Protein AF-A0A2E8AXX9-F1 (afdb_monomer_lite)

pLDDT: mean 76.9, std 15.72, range [34.69, 92.0]

Radius of gyration: 14.96 Å; chains: 1; bounding box: 33×41×36 Å

Secondary structure (DSSP, 8-state):
--PPP-GGGTS---TTGGGS-HHHHHHHHHHHHTT-HHHHHHHTT--HHHHHHHHTSTT---SHHHHHTS-HHHHHTSTT--HHHHHHHHHHHHTHHHHHHHHHHHHHT--

Structure (mmCIF, N/CA/C/O backbone):
data_AF-A0A2E8AXX9-F1
#
_entry.id   AF-A0A2E8AXX9-F1
#
loop_
_atom_site.group_PDB
_atom_site.id
_atom_site.type_symbol
_atom_site.label_atom_id
_atom_site.label_alt_id
_atom_site.label_comp_id
_atom_site.label_asym_id
_atom_site.label_entity_id
_atom_site.label_seq_id
_atom_site.pdbx_PDB_ins_code
_atom_site.Cartn_x
_atom_site.Cartn_y
_atom_site.Cartn_z
_atom_site.occupancy
_atom_site.B_iso_or_equiv
_atom_site.auth_seq_id
_atom_site.auth_comp_id
_atom_site.auth_asym_id
_atom_site.auth_atom_id
_atom_site.pdbx_PDB_model_num
ATOM 1 N N . MET A 1 1 ? -19.502 27.440 15.488 1.00 36.69 1 MET A N 1
ATOM 2 C CA . MET A 1 1 ? -18.277 27.265 14.675 1.00 36.69 1 MET A CA 1
ATOM 3 C C . MET A 1 1 ? -17.535 26.041 15.186 1.00 36.69 1 MET A C 1
ATOM 5 O O . MET A 1 1 ? -17.020 26.080 16.295 1.00 36.69 1 MET A O 1
ATOM 9 N N . ILE A 1 2 ? -17.544 24.940 14.435 1.00 42.28 2 ILE A N 1
ATOM 10 C CA . ILE A 1 2 ? -16.778 23.733 14.776 1.00 42.28 2 ILE A CA 1
ATOM 11 C C . ILE A 1 2 ? -15.338 23.996 14.325 1.00 42.28 2 ILE A C 1
ATOM 13 O O . ILE A 1 2 ? -15.101 24.193 13.136 1.00 42.28 2 ILE A O 1
ATOM 17 N N . ARG A 1 3 ? -14.385 24.081 15.261 1.00 34.69 3 ARG A N 1
ATOM 18 C CA . ARG A 1 3 ? -12.959 24.161 14.907 1.00 34.69 3 ARG A CA 1
ATOM 19 C C . ARG A 1 3 ? -12.559 22.828 14.260 1.00 34.69 3 ARG A C 1
ATOM 21 O O . ARG A 1 3 ? -12.866 21.793 14.856 1.00 34.69 3 ARG A O 1
ATOM 28 N N . PRO A 1 4 ? -11.890 22.812 13.095 1.00 39.50 4 PRO A N 1
ATOM 29 C CA . PRO A 1 4 ? -11.343 21.571 12.568 1.00 39.50 4 PRO A CA 1
ATOM 30 C C . PRO A 1 4 ? -10.359 21.011 13.602 1.00 39.50 4 PRO A C 1
ATOM 32 O O . PRO A 1 4 ? -9.459 21.719 14.060 1.00 39.50 4 PRO A O 1
ATOM 35 N N . LYS A 1 5 ? -10.571 19.759 14.031 1.00 49.38 5 LYS A N 1
ATOM 36 C CA . LYS A 1 5 ? -9.597 19.038 14.858 1.00 49.38 5 LYS A CA 1
ATOM 37 C C . LYS A 1 5 ? -8.275 19.043 14.094 1.00 49.38 5 LYS A C 1
ATOM 39 O O . LYS A 1 5 ? -8.241 18.725 12.908 1.00 49.38 5 LYS A O 1
ATOM 44 N N . ASN A 1 6 ? -7.203 19.459 14.756 1.00 40.56 6 ASN A N 1
ATOM 45 C CA . ASN A 1 6 ? -5.890 19.539 14.140 1.00 40.56 6 ASN A CA 1
ATOM 46 C C . ASN A 1 6 ? -5.317 18.114 14.026 1.00 40.56 6 ASN A C 1
ATOM 48 O O . ASN A 1 6 ? -4.589 17.661 14.898 1.00 40.56 6 ASN A O 1
ATOM 52 N N . PHE A 1 7 ? -5.705 17.379 12.978 1.00 47.56 7 PHE A N 1
ATOM 53 C CA . PHE A 1 7 ? -5.249 16.006 12.703 1.00 47.56 7 PHE A CA 1
ATOM 54 C C . PHE A 1 7 ? -3.754 15.927 12.333 1.00 47.56 7 PHE A C 1
ATOM 56 O O . PHE A 1 7 ? -3.196 14.837 12.238 1.00 47.56 7 PHE A O 1
ATOM 63 N N . ALA A 1 8 ? -3.098 17.077 12.141 1.00 44.72 8 ALA A N 1
ATOM 64 C CA . ALA A 1 8 ? -1.707 17.183 11.714 1.00 44.72 8 ALA A CA 1
ATOM 65 C C . ALA A 1 8 ? -0.686 16.646 12.736 1.00 44.72 8 ALA A C 1
ATOM 67 O O . ALA A 1 8 ? 0.415 16.281 12.338 1.00 44.72 8 ALA A O 1
ATOM 68 N N . SER A 1 9 ? -1.023 16.571 14.031 1.00 46.78 9 SER A N 1
ATOM 69 C CA . SER A 1 9 ? -0.093 16.092 15.069 1.00 46.78 9 SER A CA 1
ATOM 70 C C . SER A 1 9 ? -0.132 14.581 15.313 1.00 46.78 9 SER A C 1
ATOM 72 O O . SER A 1 9 ? 0.725 14.067 16.024 1.00 46.78 9 SER A O 1
ATOM 74 N N . ASP A 1 10 ? -1.129 13.876 14.769 1.00 49.12 10 ASP A N 1
ATOM 75 C CA . ASP A 1 10 ? -1.374 12.452 15.047 1.00 49.12 10 ASP A CA 1
ATOM 76 C C . ASP A 1 10 ? -1.152 11.540 13.828 1.00 49.12 10 ASP A C 1
ATOM 78 O O . ASP A 1 10 ? -1.199 10.315 13.958 1.00 49.12 10 ASP A O 1
ATOM 82 N N . THR A 1 11 ? -0.890 12.111 12.647 1.00 51.12 11 THR A N 1
ATOM 83 C CA . THR A 1 11 ? -0.410 11.346 11.490 1.00 51.12 11 THR A CA 1
ATOM 84 C C . THR A 1 11 ? 1.018 10.875 11.747 1.00 51.12 11 THR A C 1
ATOM 86 O O . THR A 1 11 ? 1.824 11.678 12.224 1.00 51.12 11 THR A O 1
ATOM 89 N N . PRO A 1 12 ? 1.366 9.615 11.432 1.00 50.50 12 PRO A N 1
ATOM 90 C CA . PRO A 1 12 ? 2.751 9.189 11.518 1.00 50.50 12 PRO A CA 1
ATOM 91 C C . PRO A 1 12 ? 3.634 10.133 10.695 1.00 50.50 12 PRO A C 1
ATOM 93 O O . PRO A 1 12 ? 3.250 10.581 9.616 1.00 50.50 12 PRO A O 1
ATOM 96 N N . GLN A 1 13 ? 4.798 10.476 11.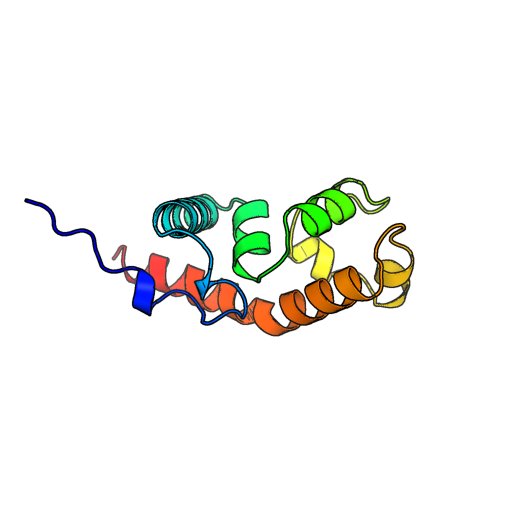245 1.00 50.84 13 GLN A N 1
ATOM 97 C CA . GLN A 1 13 ? 5.842 11.227 10.548 1.00 50.84 13 GLN A CA 1
ATOM 98 C C . GLN A 1 13 ? 6.494 10.282 9.541 1.00 50.84 13 GLN A C 1
ATOM 100 O O . GLN A 1 13 ? 7.551 9.705 9.779 1.00 50.84 13 GLN A O 1
ATOM 105 N N . VAL A 1 14 ? 5.768 10.022 8.461 1.00 53.47 14 VAL A N 1
ATOM 106 C CA . VAL A 1 14 ? 6.259 9.273 7.315 1.00 53.47 14 VAL A CA 1
ATOM 107 C C . VAL A 1 14 ? 6.998 10.270 6.431 1.00 53.47 14 VAL A C 1
ATOM 109 O O . VAL A 1 14 ? 6.477 11.352 6.153 1.00 53.47 14 VAL A O 1
ATOM 112 N N . ASP A 1 15 ? 8.213 9.950 6.004 1.00 47.59 15 ASP A N 1
ATOM 113 C CA . ASP A 1 15 ? 8.950 10.843 5.111 1.00 47.59 15 ASP A CA 1
ATOM 114 C C . ASP A 1 15 ? 8.134 11.046 3.815 1.00 47.59 15 ASP A C 1
ATOM 116 O O . ASP A 1 15 ? 7.641 10.082 3.230 1.00 47.59 15 ASP A O 1
ATOM 120 N N . GLY A 1 16 ? 7.869 12.300 3.435 1.00 52.50 16 GLY A N 1
ATOM 121 C CA . GLY A 1 16 ? 6.936 12.658 2.352 1.00 52.50 16 GLY A CA 1
ATOM 122 C C . GLY A 1 16 ? 5.478 12.930 2.763 1.00 52.50 16 GLY A C 1
ATOM 123 O O . GLY A 1 16 ? 4.796 13.674 2.053 1.00 52.50 16 GLY A O 1
ATOM 124 N N . PHE A 1 17 ? 5.013 12.470 3.936 1.00 53.44 17 PHE A N 1
ATOM 125 C CA . PHE A 1 17 ? 3.660 12.787 4.436 1.00 53.44 17 PHE A CA 1
ATOM 126 C C . PHE A 1 17 ? 3.465 14.281 4.704 1.00 53.44 17 PHE A C 1
ATOM 128 O O . PHE A 1 17 ? 2.361 14.810 4.598 1.00 53.44 17 PHE A O 1
ATOM 135 N N . GLU A 1 18 ? 4.550 14.985 5.019 1.00 53.50 18 GLU A N 1
ATOM 136 C CA . GLU A 1 18 ? 4.579 16.431 5.241 1.00 53.50 18 GLU A CA 1
ATOM 137 C C . GLU A 1 18 ? 4.200 17.249 3.999 1.00 53.50 18 GLU A C 1
ATOM 139 O O . GLU A 1 18 ? 3.702 18.363 4.140 1.00 53.50 18 GLU A O 1
ATOM 144 N N . LYS A 1 19 ? 4.342 16.674 2.798 1.00 64.12 19 LYS A N 1
ATOM 145 C CA . LYS A 1 19 ? 4.040 17.335 1.518 1.00 64.12 19 LYS A CA 1
ATOM 146 C C . LYS A 1 19 ? 2.596 17.135 1.045 1.00 64.12 19 LYS A C 1
ATOM 148 O O . LYS A 1 19 ? 2.204 17.740 0.050 1.00 64.12 19 LYS A O 1
ATOM 153 N N . ILE A 1 20 ? 1.809 16.301 1.728 1.00 71.62 20 ILE A N 1
ATOM 154 C CA . ILE A 1 20 ? 0.423 16.012 1.344 1.00 71.62 20 ILE A CA 1
ATOM 155 C C . ILE A 1 20 ? -0.518 17.044 1.974 1.00 71.62 20 ILE A C 1
ATOM 157 O O . ILE A 1 20 ? -0.387 17.374 3.161 1.00 71.62 20 ILE A O 1
ATOM 161 N N . SER A 1 21 ? -1.479 17.536 1.185 1.00 81.38 21 SER A N 1
ATOM 162 C CA . SER A 1 21 ? -2.442 18.547 1.632 1.00 81.38 21 SER A CA 1
ATOM 163 C C . SER A 1 21 ? -3.287 18.052 2.810 1.00 81.38 21 SER A C 1
ATOM 165 O O . SER A 1 21 ? -3.450 16.849 3.041 1.00 81.38 21 SER A O 1
ATOM 167 N N . GLN A 1 22 ? -3.846 18.991 3.574 1.00 77.12 22 GLN A N 1
ATOM 168 C CA . GLN A 1 22 ? -4.701 18.656 4.709 1.00 77.12 22 GLN A CA 1
ATOM 169 C C . GLN A 1 22 ? -5.933 17.847 4.270 1.00 77.12 22 GLN A C 1
ATOM 171 O O . GLN A 1 22 ? -6.334 16.912 4.961 1.00 77.12 22 GLN A O 1
ATOM 176 N N . GLU A 1 23 ? -6.496 18.159 3.105 1.00 82.75 23 GLU A N 1
ATOM 177 C CA . GLU A 1 23 ? -7.640 17.464 2.513 1.00 82.75 23 GLU A CA 1
ATOM 178 C C . GLU A 1 23 ? -7.301 16.006 2.194 1.00 82.75 23 GLU A C 1
ATOM 180 O O . GLU A 1 23 ? -8.067 15.107 2.543 1.00 82.75 23 GLU A O 1
ATOM 185 N N . ALA A 1 24 ? -6.130 15.757 1.603 1.00 78.56 24 ALA A N 1
ATOM 186 C CA . ALA A 1 24 ? -5.666 14.409 1.295 1.00 78.56 24 ALA A CA 1
ATOM 187 C C . ALA A 1 24 ? -5.463 13.574 2.569 1.00 78.56 24 ALA A C 1
ATOM 189 O O . ALA A 1 24 ? -5.899 12.428 2.639 1.00 78.56 24 ALA A O 1
ATOM 190 N N . ARG A 1 25 ? -4.90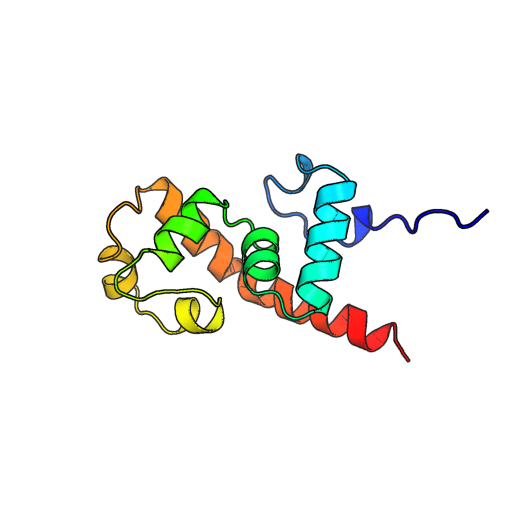0 14.165 3.631 1.00 79.31 25 ARG A N 1
ATOM 191 C CA . ARG A 1 25 ? -4.757 13.486 4.933 1.00 79.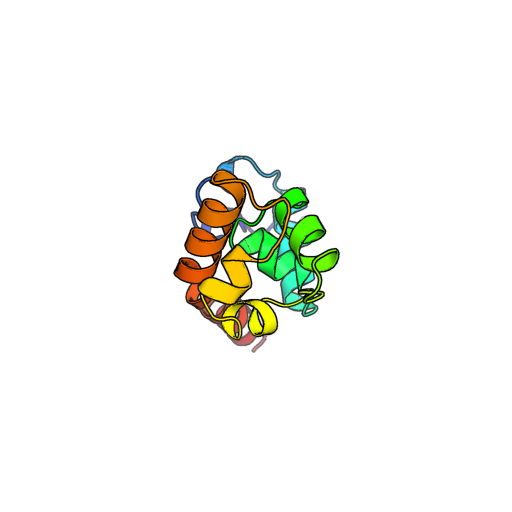31 25 ARG A CA 1
ATOM 192 C C . ARG A 1 25 ? -6.105 13.093 5.533 1.00 79.31 25 ARG A C 1
ATOM 194 O O . ARG A 1 25 ? -6.240 12.001 6.082 1.00 79.31 25 ARG A O 1
ATOM 201 N N . VAL A 1 26 ? -7.104 13.971 5.429 1.00 83.44 26 VAL A N 1
ATOM 202 C CA . VAL A 1 26 ? -8.471 13.679 5.883 1.00 83.44 26 V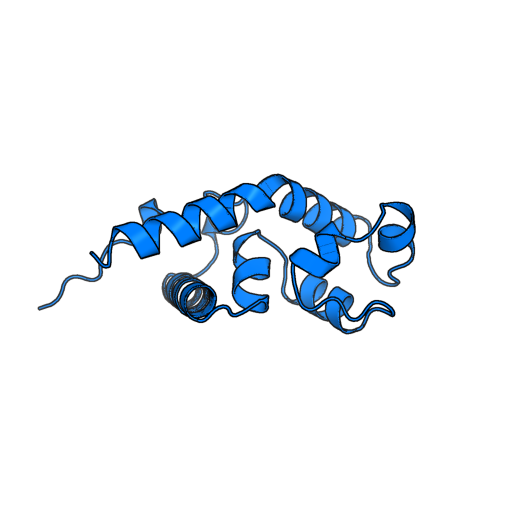AL A CA 1
ATOM 203 C C . VAL A 1 26 ? -9.091 12.560 5.043 1.00 83.44 26 VAL A C 1
ATOM 205 O O . VAL A 1 26 ? -9.701 11.651 5.606 1.00 83.44 26 VAL A O 1
ATOM 208 N N . ALA A 1 27 ? -8.910 12.582 3.720 1.00 84.19 27 ALA A N 1
ATOM 209 C CA . ALA A 1 27 ? -9.401 11.534 2.828 1.00 84.19 27 ALA A CA 1
ATOM 210 C C . ALA A 1 27 ? -8.797 10.161 3.166 1.00 84.19 27 ALA A C 1
ATOM 212 O O . ALA A 1 27 ? -9.554 9.206 3.348 1.00 84.19 27 ALA A O 1
ATOM 213 N N . ILE A 1 28 ? -7.473 10.092 3.353 1.00 83.44 28 ILE A N 1
ATOM 214 C CA . ILE A 1 28 ? -6.749 8.879 3.764 1.00 83.44 28 ILE A CA 1
ATOM 215 C C . ILE A 1 28 ? -7.269 8.380 5.116 1.00 83.44 28 ILE A C 1
ATOM 217 O O . ILE A 1 28 ? -7.649 7.219 5.247 1.00 83.44 28 ILE A O 1
ATOM 221 N N . SER A 1 29 ? -7.378 9.262 6.116 1.00 83.06 29 SER A N 1
ATOM 222 C CA . SER A 1 29 ? -7.901 8.888 7.436 1.00 83.06 29 SER A CA 1
ATOM 223 C C . SER A 1 29 ? -9.315 8.307 7.357 1.00 83.06 29 SER A C 1
ATOM 225 O O . SER A 1 29 ? -9.609 7.312 8.019 1.00 83.06 29 SER A O 1
ATOM 227 N N . ASN A 1 30 ? -10.195 8.915 6.559 1.00 84.81 30 ASN A N 1
ATOM 228 C CA . ASN A 1 30 ? -11.557 8.425 6.364 1.00 84.81 30 ASN A CA 1
ATOM 229 C C . ASN A 1 30 ? -11.579 7.092 5.598 1.00 84.81 30 ASN A C 1
ATOM 231 O O . ASN A 1 30 ? -12.432 6.252 5.869 1.00 84.81 30 ASN A O 1
ATOM 235 N N . GLY A 1 31 ? -10.663 6.891 4.646 1.00 85.81 31 GLY A N 1
ATOM 236 C CA . GLY A 1 31 ? -10.486 5.626 3.931 1.00 85.81 31 GLY A CA 1
ATOM 237 C C . GLY A 1 31 ? -10.096 4.491 4.874 1.00 85.81 31 GLY A C 1
ATOM 238 O O . GLY A 1 31 ? -10.781 3.471 4.914 1.00 85.81 31 GLY A O 1
ATOM 239 N N . ILE A 1 32 ? -9.090 4.707 5.726 1.00 86.25 32 ILE A N 1
ATOM 240 C CA . ILE A 1 32 ? -8.647 3.710 6.714 1.00 86.25 32 ILE A CA 1
ATOM 241 C C . ILE A 1 32 ? -9.790 3.317 7.658 1.00 86.25 32 ILE A C 1
ATOM 243 O O . ILE A 1 32 ? -9.967 2.140 7.959 1.00 86.25 32 ILE A O 1
ATOM 247 N N . GLN A 1 33 ? -10.615 4.277 8.092 1.00 82.88 33 GLN A N 1
ATOM 248 C CA . GLN A 1 33 ? -11.794 3.986 8.923 1.00 82.88 33 GLN A CA 1
ATOM 249 C C . GLN A 1 33 ? -12.828 3.098 8.219 1.00 82.88 33 GLN A C 1
ATOM 251 O O . GLN A 1 33 ? -13.536 2.346 8.883 1.00 82.88 33 GLN A O 1
ATOM 256 N N . ARG A 1 34 ? -12.924 3.175 6.888 1.00 85.06 34 ARG A N 1
ATOM 257 C CA . ARG A 1 34 ? -13.799 2.316 6.077 1.00 85.06 34 ARG A CA 1
ATOM 258 C C . ARG A 1 34 ? -13.158 0.971 5.715 1.00 85.06 34 ARG A C 1
ATOM 260 O O . ARG A 1 34 ? -13.833 0.152 5.100 1.00 85.06 34 ARG A O 1
ATOM 267 N N . GLY A 1 35 ? -11.893 0.741 6.079 1.00 84.06 35 GLY A N 1
ATOM 268 C CA . GLY A 1 35 ? -11.130 -0.440 5.666 1.00 84.06 35 GLY A CA 1
ATOM 269 C C . GLY A 1 35 ? -10.685 -0.395 4.201 1.00 84.06 35 GLY A C 1
ATOM 270 O O . GLY A 1 35 ? -10.600 -1.435 3.554 1.00 84.06 35 GLY A O 1
ATOM 271 N N . ASP A 1 36 ? -10.456 0.805 3.664 1.00 89.44 36 ASP A N 1
ATOM 272 C CA . ASP A 1 36 ? -9.953 1.009 2.306 1.00 89.44 36 ASP A CA 1
ATOM 273 C C . ASP A 1 36 ? -8.462 0.654 2.225 1.00 89.44 36 ASP A C 1
ATOM 275 O O . ASP A 1 36 ? -7.615 1.350 2.788 1.00 89.44 36 ASP A O 1
ATOM 279 N N . ALA A 1 37 ? -8.145 -0.431 1.523 1.00 88.81 37 ALA A N 1
ATOM 280 C CA . ALA A 1 37 ? -6.790 -0.960 1.445 1.00 88.81 37 ALA A CA 1
ATOM 281 C C . ALA A 1 37 ? -5.803 -0.009 0.745 1.00 88.81 37 ALA A C 1
ATOM 283 O O . ALA A 1 37 ? -4.637 0.043 1.140 1.00 88.81 37 ALA A O 1
ATOM 284 N N . VAL A 1 38 ? -6.267 0.792 -0.221 1.00 88.62 38 VAL A N 1
ATOM 285 C CA . VAL A 1 38 ? -5.429 1.792 -0.900 1.00 88.62 38 VAL A CA 1
ATOM 286 C C . VAL A 1 38 ? -5.043 2.887 0.086 1.00 88.62 38 VAL A C 1
ATOM 288 O O . VAL A 1 38 ? -3.868 3.223 0.205 1.00 88.62 38 VAL A O 1
ATOM 291 N N . ALA A 1 39 ? -6.002 3.369 0.883 1.00 87.94 39 ALA A N 1
ATOM 292 C CA . ALA A 1 39 ? -5.730 4.372 1.910 1.00 87.94 39 ALA A CA 1
ATOM 293 C C . ALA A 1 39 ? -4.748 3.861 2.982 1.00 87.94 39 ALA A C 1
ATOM 295 O O . ALA A 1 39 ? -3.927 4.627 3.486 1.00 87.94 39 ALA A O 1
ATOM 296 N N . GLU A 1 40 ? -4.801 2.571 3.329 1.00 90.06 40 GLU A N 1
ATOM 297 C CA . GLU A 1 40 ? -3.831 1.948 4.240 1.00 90.06 40 GLU A CA 1
ATOM 298 C C . GLU A 1 40 ? -2.419 1.905 3.638 1.00 90.06 40 GLU A C 1
ATOM 300 O O . GLU A 1 40 ? -1.448 2.218 4.327 1.00 90.06 40 GLU A O 1
ATOM 305 N N . MET A 1 41 ? -2.296 1.554 2.356 1.00 90.50 41 MET A N 1
ATOM 306 C CA . MET A 1 41 ? -1.018 1.545 1.638 1.00 90.50 41 MET A CA 1
ATOM 307 C C . MET A 1 41 ? -0.429 2.951 1.488 1.00 90.50 41 MET A C 1
ATOM 309 O O . MET A 1 41 ? 0.749 3.161 1.790 1.00 90.50 41 MET A O 1
ATOM 313 N N . GLU A 1 42 ? -1.251 3.924 1.089 1.00 89.00 42 GLU A N 1
ATOM 314 C CA . GLU A 1 42 ? -0.847 5.328 0.991 1.00 89.00 42 GLU A CA 1
ATOM 315 C C . GLU A 1 42 ? -0.387 5.860 2.348 1.00 89.00 42 GLU A C 1
ATOM 317 O O . GLU A 1 42 ? 0.645 6.518 2.421 1.00 89.00 42 GLU A O 1
ATOM 322 N N . MET A 1 43 ? -1.082 5.515 3.441 1.00 86.25 43 MET A N 1
ATOM 323 C CA . MET A 1 43 ? -0.702 5.888 4.810 1.00 86.25 43 MET A CA 1
ATOM 324 C C . MET A 1 43 ? 0.700 5.429 5.206 1.00 86.25 43 MET A C 1
ATOM 326 O O . MET A 1 43 ? 1.391 6.127 5.948 1.00 86.25 43 MET A O 1
ATOM 330 N N . LEU A 1 44 ? 1.137 4.272 4.719 1.00 87.25 44 LEU A N 1
ATOM 331 C CA . LEU A 1 44 ? 2.472 3.747 5.002 1.00 87.25 44 LEU A CA 1
ATOM 332 C C . LEU A 1 44 ? 3.556 4.323 4.076 1.00 87.25 44 LEU A C 1
ATOM 334 O O . LEU A 1 44 ? 4.746 4.059 4.283 1.00 87.25 44 LEU A O 1
ATOM 338 N N . GLY A 1 45 ? 3.163 5.175 3.127 1.00 86.19 45 GLY A N 1
ATOM 339 C CA . GLY A 1 45 ? 4.055 5.891 2.223 1.00 86.19 45 GLY A CA 1
ATOM 340 C C . GLY A 1 45 ? 4.245 5.217 0.867 1.00 86.19 45 GLY A C 1
ATOM 341 O O . GLY A 1 45 ? 5.190 5.571 0.167 1.00 86.19 45 GLY A O 1
ATOM 342 N N . LEU A 1 46 ? 3.384 4.266 0.482 1.00 87.94 46 LEU A N 1
ATOM 343 C CA . LEU A 1 46 ? 3.390 3.764 -0.892 1.00 87.94 46 LEU A CA 1
ATOM 344 C C . LEU A 1 46 ? 2.818 4.819 -1.835 1.00 87.94 46 LEU A C 1
ATOM 346 O O . LEU A 1 46 ? 1.749 5.379 -1.594 1.00 87.94 46 LEU A O 1
ATOM 350 N N . SER A 1 47 ? 3.526 5.072 -2.932 1.00 87.50 47 SER A N 1
ATOM 351 C CA . SER A 1 47 ? 3.010 5.929 -3.991 1.00 87.50 47 SER A CA 1
ATOM 352 C C . SER A 1 47 ? 1.887 5.227 -4.765 1.00 87.50 47 SER A C 1
ATOM 354 O O . SER A 1 47 ? 1.915 4.009 -4.944 1.00 87.50 47 SER A O 1
ATOM 356 N N . LEU A 1 48 ? 0.944 5.996 -5.324 1.00 87.00 48 LEU A N 1
ATOM 357 C CA . LEU A 1 48 ? -0.094 5.462 -6.223 1.00 87.00 48 LEU A CA 1
ATOM 358 C C . LEU A 1 48 ? 0.496 4.675 -7.401 1.00 87.00 48 LEU A C 1
ATOM 360 O O . LEU A 1 48 ? -0.087 3.701 -7.859 1.00 87.00 48 LEU A O 1
ATOM 364 N N . ARG A 1 49 ? 1.687 5.061 -7.878 1.00 87.75 49 ARG A N 1
ATOM 365 C CA . ARG A 1 49 ? 2.403 4.307 -8.912 1.00 87.75 49 ARG A CA 1
ATOM 366 C C . ARG A 1 49 ? 2.763 2.906 -8.420 1.00 87.75 49 ARG A C 1
ATOM 368 O O . ARG A 1 49 ? 2.535 1.944 -9.144 1.00 87.75 49 ARG A O 1
ATOM 375 N N . THR A 1 50 ? 3.345 2.800 -7.230 1.00 89.25 50 THR A N 1
ATOM 376 C CA . THR A 1 50 ? 3.722 1.512 -6.641 1.00 89.25 50 THR A CA 1
ATOM 377 C C . THR A 1 50 ? 2.485 0.668 -6.337 1.00 89.25 50 THR A C 1
ATOM 379 O O . THR A 1 50 ? 2.500 -0.524 -6.623 1.00 89.25 50 THR A O 1
ATOM 382 N N . ILE A 1 51 ? 1.397 1.285 -5.865 1.00 91.19 51 ILE A N 1
ATOM 383 C CA . ILE A 1 51 ? 0.101 0.619 -5.660 1.00 91.19 51 ILE A CA 1
ATOM 384 C C . ILE A 1 51 ? -0.424 0.040 -6.980 1.00 91.19 51 ILE A C 1
ATOM 386 O O . ILE A 1 51 ? -0.667 -1.158 -7.050 1.00 91.19 51 ILE A O 1
ATOM 390 N N . ASN A 1 52 ? -0.467 0.824 -8.060 1.00 90.94 52 ASN A N 1
ATOM 391 C CA . ASN A 1 52 ? -0.915 0.322 -9.364 1.00 90.94 52 ASN A CA 1
ATOM 392 C C . ASN A 1 52 ? -0.047 -0.842 -9.875 1.00 90.94 52 ASN A C 1
ATOM 394 O O . ASN A 1 52 ? -0.566 -1.804 -10.423 1.00 90.94 52 ASN A O 1
ATOM 398 N N . ILE A 1 53 ? 1.278 -0.798 -9.673 1.00 91.00 53 ILE A N 1
ATOM 399 C CA . ILE A 1 53 ? 2.161 -1.913 -10.065 1.00 91.00 53 ILE A CA 1
ATOM 400 C C . ILE A 1 53 ? 1.851 -3.176 -9.250 1.00 91.00 53 ILE A C 1
ATOM 402 O O . ILE A 1 53 ? 1.922 -4.279 -9.789 1.00 91.00 53 ILE A O 1
ATOM 406 N N . LEU A 1 54 ? 1.541 -3.037 -7.958 1.00 90.75 54 LEU A N 1
ATOM 407 C CA . LEU A 1 54 ? 1.158 -4.153 -7.092 1.00 90.75 54 LEU A CA 1
ATOM 408 C C . LEU A 1 54 ? -0.169 -4.779 -7.539 1.00 90.75 54 LEU A C 1
ATOM 410 O O . LEU A 1 54 ? -0.247 -6.009 -7.653 1.00 90.75 54 LEU A O 1
ATOM 414 N N . GLU A 1 55 ? -1.156 -3.945 -7.859 1.00 92.00 55 GLU A N 1
ATOM 415 C CA . GLU A 1 55 ? -2.464 -4.360 -8.374 1.00 92.00 55 GLU A CA 1
ATOM 416 C C . GLU A 1 55 ? -2.349 -5.053 -9.740 1.00 92.00 55 GLU A C 1
ATOM 418 O O . GLU A 1 55 ? -2.897 -6.138 -9.928 1.00 92.00 55 GLU A O 1
ATOM 423 N N . ASP A 1 56 ? -1.559 -4.492 -10.659 1.00 91.12 56 ASP A N 1
ATOM 424 C CA . ASP A 1 56 ? -1.331 -5.037 -12.006 1.00 91.12 56 ASP A CA 1
ATOM 425 C C . ASP A 1 56 ? -0.321 -6.201 -12.030 1.00 91.12 56 ASP A C 1
ATOM 427 O O . ASP A 1 56 ? -0.060 -6.808 -13.076 1.00 91.12 56 ASP A O 1
ATOM 431 N N . SER A 1 57 ? 0.294 -6.523 -10.889 1.00 89.81 57 SER A N 1
ATOM 432 C CA . SER A 1 57 ? 1.242 -7.628 -10.802 1.00 89.81 57 SER A CA 1
ATOM 433 C C . SER A 1 57 ? 0.548 -8.976 -10.997 1.00 89.81 57 SER A C 1
ATOM 435 O O . SER A 1 57 ? -0.644 -9.150 -10.745 1.00 89.81 57 SER A O 1
ATOM 437 N N . ARG A 1 58 ? 1.328 -10.011 -11.326 1.00 89.12 58 ARG A N 1
ATOM 438 C CA . ARG A 1 58 ? 0.822 -11.396 -11.381 1.00 89.12 58 ARG A CA 1
ATOM 439 C C . ARG A 1 58 ? 0.209 -11.891 -10.061 1.00 89.12 58 ARG A C 1
ATOM 441 O O . ARG A 1 58 ? -0.476 -12.907 -10.063 1.00 89.12 58 ARG A O 1
ATOM 448 N N . PHE A 1 59 ? 0.515 -11.221 -8.950 1.00 89.25 59 PHE A N 1
ATOM 449 C CA . PHE A 1 59 ? 0.015 -11.553 -7.620 1.00 89.25 59 PHE A CA 1
ATOM 450 C C . PHE A 1 59 ? -1.247 -10.768 -7.245 1.00 89.25 59 PHE A C 1
ATOM 452 O O . PHE A 1 59 ? -1.862 -11.125 -6.247 1.00 89.25 59 PHE A O 1
ATOM 459 N N . GLN A 1 60 ? -1.627 -9.746 -8.028 1.00 91.44 60 GLN A N 1
ATOM 460 C CA . GLN A 1 60 ? -2.825 -8.918 -7.831 1.00 91.44 60 GLN A CA 1
ATOM 461 C C . GLN A 1 60 ? -2.969 -8.428 -6.386 1.00 91.44 60 GLN A C 1
ATOM 463 O O . GLN A 1 60 ? -3.967 -8.678 -5.714 1.00 91.44 60 GLN A O 1
ATOM 468 N N . ILE A 1 61 ? -1.915 -7.780 -5.889 1.00 91.56 61 ILE A N 1
ATOM 469 C CA . ILE A 1 61 ? -1.801 -7.387 -4.486 1.00 91.56 61 ILE A CA 1
ATOM 470 C C . ILE A 1 61 ? -2.603 -6.105 -4.293 1.00 91.56 61 ILE A C 1
ATOM 472 O O . ILE A 1 61 ? -2.175 -5.030 -4.705 1.00 91.56 61 ILE A O 1
ATOM 476 N N . VAL A 1 62 ? -3.745 -6.226 -3.628 1.00 91.12 62 VAL A N 1
ATOM 477 C CA . VAL A 1 62 ? -4.656 -5.120 -3.301 1.00 91.12 62 VAL A CA 1
ATOM 478 C C . VAL A 1 62 ? -4.651 -4.804 -1.808 1.00 91.12 62 VAL A C 1
ATOM 480 O O . VAL A 1 62 ? -5.141 -3.757 -1.397 1.00 91.12 62 VAL A O 1
ATOM 483 N N . ARG A 1 63 ? -4.096 -5.687 -0.965 1.00 90.38 63 ARG A N 1
ATOM 484 C CA . ARG A 1 63 ? -4.053 -5.534 0.499 1.00 90.38 63 ARG A CA 1
ATOM 485 C C . ARG A 1 63 ? -2.651 -5.709 1.061 1.00 90.38 63 ARG A C 1
ATOM 487 O O . ARG A 1 63 ? -1.877 -6.561 0.632 1.00 90.38 63 ARG A O 1
ATOM 494 N N . LEU A 1 64 ? -2.354 -4.984 2.140 1.00 87.75 64 LEU A N 1
ATOM 495 C CA . LEU A 1 64 ? -1.086 -5.143 2.862 1.00 87.75 64 LEU A CA 1
ATOM 496 C C . LEU A 1 64 ? -0.897 -6.559 3.426 1.00 87.75 64 LEU A C 1
ATOM 498 O O . LEU A 1 64 ? 0.224 -7.054 3.470 1.00 87.75 64 LEU A O 1
ATOM 502 N N . SER A 1 65 ? -1.979 -7.241 3.817 1.00 87.00 65 SER A N 1
ATOM 503 C CA . SER A 1 65 ? -1.914 -8.634 4.277 1.00 87.00 65 SER A CA 1
ATOM 504 C C . SER A 1 65 ? -1.393 -9.587 3.198 1.00 87.00 65 SER A C 1
ATOM 506 O O . SER A 1 65 ? -0.679 -10.535 3.509 1.00 87.00 65 SER A O 1
ATOM 508 N N . GLU A 1 66 ? -1.739 -9.331 1.935 1.00 90.38 66 GLU A N 1
ATOM 509 C CA . GLU A 1 66 ? -1.250 -10.105 0.790 1.00 90.38 66 GLU A CA 1
ATOM 510 C C . GLU A 1 66 ? 0.225 -9.791 0.559 1.00 90.38 66 GLU A C 1
ATOM 512 O O . GLU A 1 66 ? 1.026 -10.705 0.383 1.00 90.38 66 GLU A O 1
ATOM 517 N N . LEU A 1 67 ? 0.611 -8.519 0.680 1.00 87.06 67 LEU A N 1
ATOM 518 C CA . LEU A 1 67 ? 2.001 -8.108 0.542 1.00 87.06 67 LEU A CA 1
ATOM 519 C C 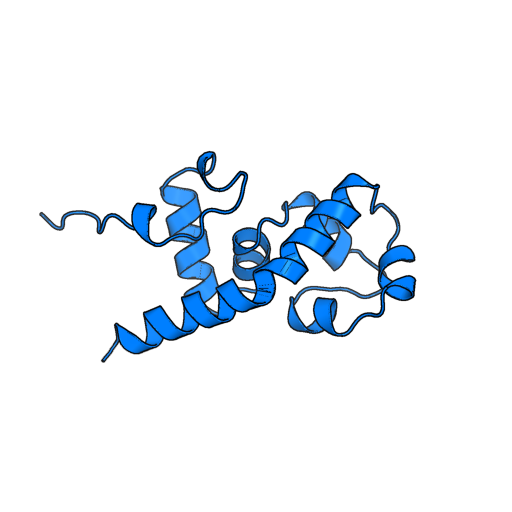. LEU A 1 67 ? 2.925 -8.757 1.587 1.00 87.06 67 LEU A C 1
ATOM 521 O O . LEU A 1 67 ? 3.986 -9.268 1.237 1.00 87.06 67 LEU A O 1
ATOM 525 N N . VAL A 1 68 ? 2.512 -8.785 2.858 1.00 86.88 68 VAL A N 1
ATOM 526 C CA . VAL A 1 68 ? 3.268 -9.412 3.963 1.00 86.88 68 VAL A CA 1
ATOM 527 C C . VAL A 1 68 ? 3.354 -10.936 3.806 1.00 86.88 68 VAL A C 1
ATOM 529 O O . VAL A 1 68 ? 4.272 -11.562 4.334 1.00 86.88 68 VAL A O 1
ATOM 532 N N . SER A 1 69 ? 2.419 -11.546 3.074 1.00 87.25 69 SER A N 1
ATOM 533 C CA . SER A 1 69 ? 2.424 -12.990 2.821 1.00 87.25 69 SER A CA 1
ATOM 534 C C . SER A 1 69 ? 3.445 -13.431 1.764 1.00 87.25 69 SER A C 1
ATOM 536 O O . SER A 1 69 ? 3.722 -14.626 1.648 1.00 87.25 69 SER A O 1
ATOM 538 N N . LEU A 1 70 ? 4.024 -12.488 1.012 1.00 87.00 70 LEU A N 1
ATOM 539 C CA . LEU A 1 70 ? 4.993 -12.785 -0.037 1.00 87.00 70 LEU A CA 1
ATOM 540 C C . LEU A 1 70 ? 6.417 -12.892 0.502 1.00 87.00 70 LEU A C 1
ATOM 542 O O . LEU A 1 70 ? 6.875 -12.118 1.343 1.00 87.00 70 LEU A O 1
ATOM 546 N N . GLN A 1 71 ? 7.160 -13.842 -0.053 1.00 84.50 71 GLN A N 1
ATOM 547 C CA . GLN A 1 71 ? 8.590 -13.969 0.178 1.00 84.50 71 GLN A CA 1
ATOM 548 C C . GLN A 1 71 ? 9.380 -12.963 -0.672 1.00 84.50 71 GLN A C 1
ATOM 550 O O . GLN A 1 71 ? 8.945 -12.510 -1.730 1.00 84.50 71 GLN A O 1
ATOM 555 N N . ARG A 1 72 ? 10.605 -12.640 -0.242 1.00 78.31 72 ARG A N 1
ATOM 556 C CA . ARG A 1 72 ? 11.468 -11.659 -0.923 1.00 78.31 72 ARG A CA 1
ATOM 557 C C . ARG A 1 72 ? 11.730 -11.988 -2.398 1.00 78.31 72 ARG A C 1
ATOM 559 O O . ARG A 1 72 ? 11.757 -11.079 -3.219 1.00 78.31 72 ARG A O 1
ATOM 566 N N . ASN A 1 73 ? 11.930 -13.261 -2.733 1.00 82.62 73 ASN A N 1
ATOM 567 C CA . ASN A 1 73 ? 12.093 -13.714 -4.118 1.00 82.62 73 ASN A CA 1
ATOM 568 C C . ASN A 1 73 ? 10.829 -13.452 -4.950 1.00 82.62 73 ASN A C 1
ATOM 570 O O . ASN A 1 73 ? 10.938 -12.971 -6.068 1.00 82.62 73 ASN A O 1
ATOM 574 N N . GLN A 1 74 ? 9.641 -13.672 -4.385 1.00 85.44 74 GLN A N 1
ATOM 575 C CA . GLN A 1 74 ? 8.373 -13.384 -5.055 1.00 85.44 74 GLN A CA 1
ATOM 576 C C . GLN A 1 74 ? 8.196 -11.883 -5.308 1.00 85.44 74 GLN A C 1
ATOM 578 O O . GLN A 1 74 ? 7.763 -11.497 -6.388 1.00 85.44 74 GLN A O 1
ATOM 583 N N . LEU A 1 75 ? 8.594 -11.032 -4.356 1.00 80.50 75 LEU A N 1
ATOM 584 C CA . LEU A 1 75 ? 8.583 -9.574 -4.530 1.00 80.50 75 LEU A CA 1
ATOM 585 C C . LEU A 1 75 ? 9.530 -9.115 -5.651 1.00 80.50 75 LEU A C 1
ATOM 587 O O . LEU A 1 75 ? 9.205 -8.191 -6.388 1.00 80.50 75 LEU A O 1
ATOM 591 N N . GLN A 1 76 ? 10.677 -9.781 -5.819 1.00 80.31 76 GLN A N 1
ATOM 592 C CA . GLN A 1 76 ? 11.618 -9.503 -6.913 1.00 80.31 76 GLN A CA 1
ATOM 593 C C . GLN A 1 76 ? 11.088 -9.916 -8.293 1.00 80.31 76 GLN A C 1
ATOM 595 O O . GLN A 1 76 ? 11.563 -9.408 -9.305 1.00 80.31 76 GLN A O 1
ATOM 600 N N . GLU A 1 77 ? 10.108 -10.818 -8.350 1.00 84.62 77 GLU A N 1
ATOM 601 C CA . GLU A 1 77 ? 9.467 -11.238 -9.600 1.00 84.62 77 GLU A CA 1
ATOM 602 C C . GLU A 1 77 ? 8.394 -10.250 -10.085 1.00 84.62 77 GLU A C 1
ATOM 604 O O . GLU A 1 77 ? 7.862 -10.416 -11.185 1.00 84.62 77 GLU A O 1
ATOM 609 N N . ILE A 1 78 ? 8.066 -9.216 -9.300 1.00 83.25 78 ILE A N 1
ATOM 610 C CA . ILE A 1 78 ? 7.139 -8.169 -9.727 1.00 83.25 78 ILE A CA 1
ATOM 611 C C . ILE A 1 78 ? 7.850 -7.266 -10.740 1.00 83.25 78 ILE A C 1
ATOM 613 O O . ILE A 1 78 ? 8.677 -6.419 -10.405 1.00 83.25 78 ILE A O 1
ATOM 617 N N . SER A 1 79 ? 7.515 -7.447 -12.014 1.00 67.69 79 SER A N 1
ATOM 618 C CA . SER A 1 79 ? 7.983 -6.601 -13.110 1.00 67.69 79 SER A CA 1
ATOM 619 C C . SER A 1 79 ? 7.623 -5.129 -12.874 1.00 67.69 79 SER A C 1
ATOM 621 O O . SER A 1 79 ? 6.549 -4.824 -12.367 1.00 67.69 79 SER A O 1
ATOM 623 N N . ASN A 1 80 ? 8.501 -4.215 -13.294 1.00 70.94 80 ASN A N 1
ATOM 624 C CA . ASN A 1 80 ? 8.373 -2.755 -13.138 1.00 70.94 80 ASN A CA 1
ATOM 625 C C . ASN A 1 80 ? 8.601 -2.198 -11.722 1.00 70.94 80 ASN A C 1
ATOM 627 O O . ASN A 1 80 ? 8.589 -0.974 -11.556 1.00 70.94 80 ASN A O 1
ATOM 631 N N . PHE A 1 81 ? 8.920 -3.041 -10.734 1.00 68.62 81 PHE A N 1
ATOM 632 C CA . PHE A 1 81 ? 9.579 -2.596 -9.507 1.00 68.62 81 PHE A CA 1
ATOM 633 C C . PHE A 1 81 ? 11.035 -2.236 -9.822 1.00 68.62 81 PHE A C 1
ATOM 635 O O . PHE A 1 81 ? 11.945 -3.056 -9.732 1.00 68.62 81 PHE A O 1
ATOM 642 N N . GLY A 1 82 ? 11.273 -0.991 -10.238 1.00 72.19 82 GLY A N 1
ATOM 643 C CA . GLY A 1 82 ? 12.625 -0.433 -10.176 1.00 72.19 82 GLY A CA 1
ATOM 644 C C . GLY A 1 82 ? 13.142 -0.425 -8.729 1.00 72.19 82 GLY A C 1
ATOM 645 O O . GLY A 1 82 ? 12.373 -0.610 -7.784 1.00 72.19 82 GLY A O 1
ATOM 646 N N . GLU A 1 83 ? 14.432 -0.145 -8.537 1.00 77.38 83 GLU A N 1
ATOM 647 C CA . GLU A 1 83 ? 15.073 -0.075 -7.209 1.00 77.38 83 GLU A CA 1
ATOM 648 C C . GLU A 1 83 ? 14.302 0.819 -6.219 1.00 77.38 83 GLU A C 1
ATOM 650 O O . GLU A 1 83 ? 14.106 0.457 -5.061 1.00 77.38 83 GLU A O 1
ATOM 655 N N . HIS A 1 84 ? 13.758 1.934 -6.711 1.00 80.81 84 HIS A N 1
ATOM 656 C CA . HIS A 1 84 ? 12.934 2.850 -5.925 1.00 80.81 84 HIS A CA 1
ATOM 657 C C . HIS A 1 84 ? 11.625 2.220 -5.426 1.00 80.81 84 HIS A C 1
ATOM 659 O O . HIS A 1 84 ? 11.249 2.421 -4.275 1.00 80.81 84 HIS A O 1
ATOM 665 N N . GLY A 1 85 ? 10.914 1.464 -6.269 1.00 80.81 85 GLY A N 1
ATOM 666 C CA . GLY A 1 85 ? 9.665 0.815 -5.857 1.00 80.81 85 GLY A CA 1
ATOM 667 C C . GLY A 1 85 ? 9.931 -0.229 -4.777 1.00 80.81 85 GLY A C 1
ATOM 668 O O . GLY A 1 85 ? 9.197 -0.318 -3.798 1.00 80.81 85 GLY A O 1
ATOM 669 N N . LEU A 1 86 ? 11.036 -0.972 -4.910 1.00 81.88 86 LEU A N 1
ATOM 670 C CA . LEU A 1 86 ? 11.429 -1.961 -3.910 1.00 81.88 86 LEU A CA 1
ATOM 671 C C . LEU A 1 86 ? 11.789 -1.287 -2.582 1.00 81.88 86 LEU A C 1
ATOM 673 O O . LEU A 1 86 ? 11.411 -1.789 -1.528 1.00 81.88 86 LEU A O 1
ATOM 677 N N . HIS A 1 87 ? 12.472 -0.142 -2.628 1.00 83.44 87 HIS A N 1
ATOM 678 C CA . HIS A 1 87 ? 12.760 0.655 -1.439 1.00 83.44 87 HIS A CA 1
ATOM 679 C C . HIS A 1 87 ? 11.478 1.147 -0.752 1.00 83.44 87 HIS A C 1
ATOM 681 O O . HIS A 1 87 ? 11.309 0.905 0.440 1.00 83.44 87 HIS A O 1
ATOM 687 N N . GLU A 1 88 ? 10.542 1.756 -1.495 1.00 85.56 88 GLU A N 1
ATOM 688 C CA . GLU A 1 88 ? 9.232 2.174 -0.959 1.00 85.56 88 GLU A CA 1
ATOM 689 C C . GLU A 1 88 ? 8.497 1.011 -0.287 1.00 85.56 88 GLU A C 1
ATOM 691 O O . GLU A 1 88 ? 7.889 1.170 0.770 1.00 85.56 88 GLU A O 1
ATOM 696 N N . LEU A 1 89 ? 8.571 -0.174 -0.888 1.00 87.00 89 LEU A N 1
ATOM 697 C CA . LEU A 1 89 ? 7.909 -1.365 -0.383 1.00 87.00 89 LEU A CA 1
ATOM 698 C C . LEU A 1 89 ? 8.521 -1.879 0.915 1.00 87.00 89 LEU A C 1
ATOM 700 O O . LEU A 1 89 ? 7.795 -2.189 1.858 1.00 87.00 89 LEU A O 1
ATOM 704 N N . MET A 1 90 ? 9.849 -1.942 0.985 1.00 85.88 90 MET A N 1
ATOM 705 C CA . MET A 1 90 ? 10.550 -2.335 2.206 1.00 85.88 90 MET A CA 1
ATOM 706 C C . MET A 1 90 ? 10.311 -1.318 3.329 1.00 85.88 90 MET A C 1
ATOM 708 O O . MET A 1 90 ? 10.053 -1.715 4.467 1.00 85.88 90 MET A O 1
ATOM 712 N N . ASP A 1 91 ? 10.307 -0.024 3.005 1.00 86.88 91 ASP A N 1
ATOM 713 C CA . ASP A 1 91 ? 9.962 1.043 3.946 1.00 86.88 91 ASP A CA 1
ATOM 714 C C . ASP A 1 91 ? 8.517 0.916 4.442 1.00 86.88 91 ASP A C 1
ATOM 716 O O . ASP A 1 91 ? 8.274 0.989 5.649 1.00 86.88 91 ASP A O 1
ATOM 720 N N . CYS A 1 92 ? 7.562 0.669 3.542 1.00 88.38 92 CYS A N 1
ATOM 721 C CA . CYS A 1 92 ? 6.158 0.430 3.878 1.00 88.38 92 CYS A CA 1
ATOM 722 C C . CYS A 1 92 ? 6.011 -0.749 4.849 1.00 88.38 92 CYS A C 1
ATOM 724 O O . CYS A 1 92 ? 5.407 -0.612 5.917 1.00 88.38 92 CYS A O 1
ATOM 726 N N . LEU A 1 93 ? 6.635 -1.888 4.535 1.00 85.00 93 LEU A N 1
ATOM 727 C CA . LEU A 1 93 ? 6.598 -3.082 5.380 1.00 85.00 93 LEU A CA 1
ATOM 728 C C . LEU A 1 93 ? 7.236 -2.840 6.753 1.00 85.00 93 LEU A C 1
ATOM 730 O O . LEU A 1 93 ? 6.706 -3.304 7.764 1.00 85.00 93 LEU A O 1
ATOM 734 N N . SER A 1 94 ? 8.316 -2.054 6.823 1.00 86.50 94 SER A N 1
ATOM 735 C CA . SER A 1 94 ? 8.937 -1.675 8.101 1.00 86.50 94 SER A CA 1
ATOM 736 C C . SER A 1 94 ? 7.992 -0.870 9.006 1.00 86.50 94 SER A C 1
ATOM 738 O O . SER A 1 94 ? 8.109 -0.913 10.230 1.00 86.50 94 SER A O 1
ATOM 740 N N . ARG A 1 95 ? 7.018 -0.172 8.410 1.00 86.19 95 ARG A N 1
ATOM 741 C CA . ARG A 1 95 ? 6.047 0.703 9.079 1.00 86.19 95 ARG A CA 1
ATOM 742 C C . ARG A 1 95 ? 4.700 0.034 9.329 1.00 86.19 95 ARG A C 1
ATOM 744 O O . ARG A 1 95 ? 3.824 0.671 9.907 1.00 86.19 95 ARG A O 1
ATOM 751 N N . TYR A 1 96 ? 4.526 -1.237 8.965 1.00 85.44 96 TYR A N 1
ATOM 752 C CA . TYR A 1 96 ? 3.239 -1.937 9.043 1.00 85.44 96 TYR A CA 1
ATOM 753 C C . TYR A 1 96 ? 2.572 -1.849 10.431 1.00 85.44 96 TYR A C 1
ATOM 755 O O . TYR A 1 96 ? 1.373 -1.601 10.541 1.00 85.44 96 TYR A O 1
ATOM 763 N N . TYR A 1 97 ? 3.355 -1.924 11.513 1.00 82.31 97 TYR A N 1
ATOM 764 C CA . TYR A 1 97 ? 2.862 -1.794 12.893 1.00 82.31 97 TYR A CA 1
ATOM 765 C C . TYR A 1 97 ? 2.190 -0.438 13.205 1.00 82.31 97 TYR A C 1
ATOM 767 O O . TYR A 1 97 ? 1.408 -0.331 14.157 1.00 82.31 97 TYR A O 1
ATOM 775 N N . LEU A 1 98 ? 2.490 0.619 12.437 1.00 83.62 98 LEU A N 1
ATOM 776 C CA . LEU A 1 98 ? 1.877 1.939 12.601 1.00 83.62 98 LEU A CA 1
ATOM 777 C C . LEU A 1 98 ? 0.405 1.928 12.199 1.00 83.62 98 LEU A C 1
ATOM 779 O O . LEU A 1 98 ? -0.382 2.654 12.809 1.00 83.62 98 LEU A O 1
ATOM 783 N N . LEU A 1 99 ? 0.023 1.084 11.240 1.00 84.19 99 LEU A N 1
ATOM 784 C CA . LEU A 1 99 ? -1.366 0.932 10.824 1.00 84.19 99 LEU A CA 1
ATOM 785 C C . LEU A 1 99 ? -2.222 0.373 11.967 1.00 84.19 99 LEU A C 1
ATOM 787 O O . LEU A 1 99 ? -3.263 0.940 12.300 1.00 84.19 99 LEU A O 1
ATOM 791 N N . ASP A 1 100 ? -1.740 -0.674 12.641 1.00 84.50 100 ASP A N 1
ATOM 792 C CA . ASP A 1 100 ? -2.420 -1.253 13.806 1.00 84.50 100 ASP A CA 1
ATOM 793 C C . ASP A 1 100 ? -2.535 -0.257 14.961 1.00 84.50 100 ASP A C 1
ATOM 795 O O . ASP A 1 100 ? -3.539 -0.227 15.679 1.00 84.50 100 ASP A O 1
ATOM 799 N N . ARG A 1 101 ? -1.494 0.557 15.174 1.00 83.25 101 ARG A N 1
ATOM 800 C CA . ARG A 1 101 ? -1.506 1.616 16.190 1.00 83.25 101 ARG A CA 1
ATOM 801 C C . ARG A 1 101 ? -2.532 2.695 15.849 1.00 83.25 101 ARG A C 1
ATOM 803 O O . ARG A 1 101 ? -3.229 3.170 16.745 1.00 83.25 101 ARG A O 1
ATOM 810 N N . PHE A 1 102 ? -2.618 3.076 14.577 1.00 81.44 102 PHE A N 1
ATOM 811 C CA . PHE A 1 102 ? -3.570 4.066 14.090 1.00 81.44 102 PHE A CA 1
ATOM 812 C C . PHE A 1 102 ? -5.005 3.565 14.278 1.00 81.44 102 PHE A C 1
ATOM 814 O O . PHE A 1 102 ? -5.767 4.207 14.999 1.00 81.44 102 PHE A O 1
ATOM 821 N N . LYS A 1 103 ? -5.341 2.375 13.757 1.00 82.31 103 LYS A N 1
ATOM 822 C CA . LYS A 1 103 ? -6.676 1.755 13.877 1.00 82.31 103 LYS A CA 1
ATOM 823 C C . LYS A 1 103 ? -7.157 1.664 15.334 1.00 82.31 103 LYS A C 1
ATOM 825 O O . LYS A 1 103 ? -8.225 2.182 15.661 1.00 82.31 103 LYS A O 1
ATOM 830 N N . ARG A 1 104 ? -6.320 1.145 16.245 1.00 82.06 104 ARG A N 1
ATOM 831 C CA . ARG A 1 104 ? -6.646 1.022 17.684 1.00 82.06 104 ARG A CA 1
ATOM 832 C C . ARG A 1 104 ? -6.974 2.353 18.369 1.00 82.06 104 ARG A C 1
ATOM 834 O O . ARG A 1 104 ? -7.776 2.398 19.306 1.00 82.06 104 ARG A O 1
ATOM 841 N N . ARG A 1 105 ? -6.363 3.453 17.923 1.00 74.19 105 ARG A N 1
ATOM 842 C CA . ARG A 1 105 ? -6.604 4.784 18.497 1.00 74.19 105 ARG A CA 1
ATOM 843 C C . ARG A 1 105 ? -7.960 5.358 18.081 1.00 74.19 105 ARG A C 1
ATOM 845 O O . ARG A 1 105 ? -8.557 6.093 18.863 1.00 74.19 105 ARG A O 1
ATOM 852 N N . PHE A 1 106 ? -8.471 5.009 16.900 1.00 66.62 106 PHE A N 1
ATOM 853 C CA . PHE A 1 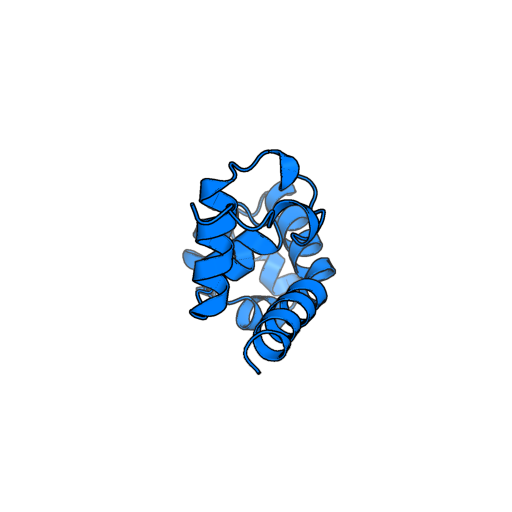106 ? -9.834 5.381 16.502 1.00 66.62 106 PHE A CA 1
ATOM 854 C C . PHE A 1 106 ? -10.883 4.594 17.274 1.00 66.62 106 PHE A C 1
ATOM 856 O O . PHE A 1 106 ? -11.840 5.186 17.765 1.00 66.62 106 PHE A O 1
ATOM 863 N N . GLU A 1 107 ? -10.665 3.295 17.462 1.00 63.59 107 GLU A N 1
ATOM 864 C CA . GLU A 1 107 ? -11.566 2.448 18.249 1.00 63.59 107 GLU A CA 1
ATOM 865 C C . GLU A 1 107 ? -11.672 2.925 19.706 1.00 63.59 107 GLU A C 1
ATOM 867 O O . GLU A 1 107 ? -12.762 2.961 20.273 1.00 63.59 107 GLU A O 1
ATOM 872 N N . SER A 1 108 ? -10.555 3.371 20.294 1.00 59.75 108 SER A N 1
ATOM 873 C CA . SER A 1 108 ? -10.516 3.912 21.662 1.00 59.75 108 SER A CA 1
ATOM 874 C C . SER A 1 108 ? -11.201 5.278 21.816 1.00 59.75 108 SER A C 1
ATOM 876 O O . SER A 1 108 ? -11.607 5.621 22.917 1.00 59.75 108 SER A O 1
ATOM 878 N N . ASN A 1 109 ? -11.338 6.054 20.734 1.00 54.19 109 ASN A N 1
ATOM 879 C CA . ASN A 1 109 ? -11.969 7.382 20.738 1.00 54.19 109 ASN A CA 1
ATOM 880 C C . ASN A 1 109 ? -13.471 7.352 20.390 1.00 54.19 109 ASN A C 1
ATOM 882 O O . ASN A 1 109 ? -14.102 8.408 20.341 1.00 54.19 109 ASN A O 1
ATOM 886 N N . SER A 1 110 ? -14.027 6.171 20.101 1.00 51.94 110 SER A N 1
ATOM 887 C CA . SER A 1 110 ? -15.447 5.972 19.779 1.00 51.94 110 SER A CA 1
ATOM 888 C C . SER A 1 110 ? -16.256 5.366 20.941 1.00 51.94 110 SER A C 1
ATOM 890 O O . SER A 1 110 ? -17.414 4.994 20.739 1.00 51.94 110 SER A O 1
ATOM 892 N N . LYS A 1 111 ? -15.656 5.255 22.133 1.00 43.47 111 LYS A N 1
ATOM 893 C CA . LYS A 1 111 ? -16.306 4.900 23.403 1.00 43.47 111 LYS A CA 1
ATOM 894 C C . LYS A 1 111 ? -16.298 6.101 24.337 1.00 43.47 111 LYS A C 1
ATOM 896 O O . LYS A 1 111 ? -17.286 6.236 25.086 1.00 43.47 111 LYS A O 1
#

Sequence (111 aa):
MIRPKNFASDTPQVDGFEKISQEARVAISNGIQRGDAVAEMEMLGLSLRTINILEDSRFQIVRLSELVSLQRNQLQEISNFGEHGLHELMDCLSRYYLLDRFKRRFESNSK

Foldseek 3Di:
DDDPDPCVVVQPPAPVPVVDDPVVVVVLLVCLVVVQQVSLLVSLPQDPVLCVLCCPFPQNDRHVVSVVVDDPVRVVNSPPPDPVSVVSSVSSVVCNVVSVVSNVVVVVVVD